Protein AF-A0A960AIP1-F1 (afdb_monomer_lite)

pLDDT: mean 78.56, std 16.2, range [49.88, 97.25]

Radius of gyration: 33.54 Å; chains: 1; bounding box: 84×41×84 Å

Structure (mmCIF, N/CA/C/O backbone):
data_AF-A0A960AIP1-F1
#
_entry.id   AF-A0A960AIP1-F1
#
loop_
_atom_site.group_PDB
_atom_site.id
_atom_site.type_symbol
_atom_site.label_atom_id
_atom_site.label_alt_id
_atom_site.label_comp_id
_atom_site.label_asym_id
_atom_site.label_entity_id
_atom_site.label_seq_id
_atom_site.pdbx_PDB_ins_code
_atom_site.Cartn_x
_atom_site.Cartn_y
_atom_site.Cartn_z
_atom_site.occupancy
_atom_site.B_iso_or_equiv
_atom_site.auth_seq_id
_atom_site.auth_comp_id
_atom_site.auth_asym_id
_atom_site.auth_atom_id
_atom_site.pdbx_PDB_model_num
ATOM 1 N N . MET A 1 1 ? 63.793 29.805 -64.939 1.00 64.25 1 MET A N 1
ATOM 2 C CA . MET A 1 1 ? 63.125 28.860 -64.017 1.00 64.25 1 MET A CA 1
ATOM 3 C C . MET A 1 1 ? 62.145 28.040 -64.842 1.00 64.25 1 MET A C 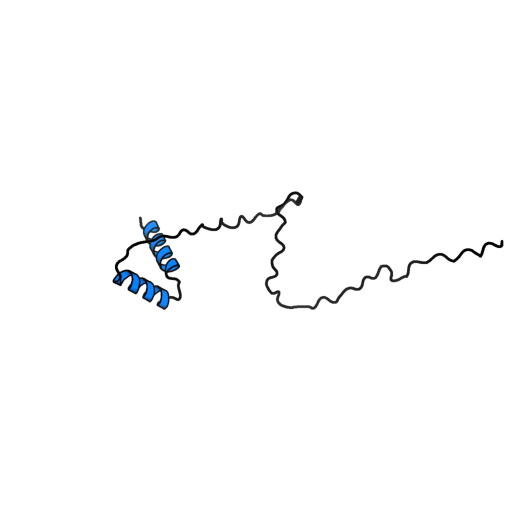1
ATOM 5 O O . MET A 1 1 ? 61.288 28.637 -65.478 1.00 64.25 1 MET A O 1
ATOM 9 N N . ILE A 1 2 ? 62.326 26.722 -64.937 1.00 73.75 2 ILE A N 1
ATOM 10 C CA . ILE A 1 2 ? 61.426 25.836 -65.694 1.00 73.75 2 ILE A CA 1
ATOM 11 C C . ILE A 1 2 ? 60.281 25.438 -64.763 1.00 73.75 2 ILE A C 1
ATOM 13 O O . ILE A 1 2 ? 60.532 24.901 -63.685 1.00 73.75 2 ILE A O 1
ATOM 17 N N . ASN A 1 3 ? 59.039 25.734 -65.156 1.00 79.19 3 ASN A N 1
ATOM 18 C CA . ASN A 1 3 ? 57.869 25.264 -64.422 1.00 79.19 3 ASN A CA 1
ATOM 19 C C . ASN A 1 3 ? 57.783 23.737 -64.556 1.00 79.19 3 ASN A C 1
ATOM 21 O O . ASN A 1 3 ? 57.834 23.233 -65.681 1.00 79.19 3 ASN A O 1
ATOM 25 N N . PRO A 1 4 ? 57.670 22.992 -63.443 1.00 83.12 4 PRO A N 1
ATOM 26 C CA . PRO A 1 4 ? 57.511 21.549 -63.510 1.00 83.12 4 PRO A CA 1
ATOM 27 C C . PRO A 1 4 ? 56.199 21.198 -64.230 1.00 83.12 4 PRO A C 1
ATOM 29 O O . PRO A 1 4 ? 55.231 21.963 -64.147 1.00 83.12 4 PRO A O 1
ATOM 32 N N . PRO A 1 5 ? 56.143 20.050 -64.926 1.00 85.31 5 PRO A N 1
ATOM 33 C CA . PRO A 1 5 ? 54.928 19.622 -65.601 1.00 85.31 5 PRO A CA 1
ATOM 34 C C . PRO A 1 5 ? 53.766 19.489 -64.598 1.00 85.31 5 PRO A C 1
ATOM 36 O O . PRO A 1 5 ? 53.982 19.073 -63.452 1.00 85.31 5 PRO A O 1
ATOM 39 N N . PRO A 1 6 ? 52.533 19.843 -65.004 1.00 87.06 6 PRO A N 1
ATOM 40 C CA . PRO A 1 6 ? 51.365 19.764 -64.137 1.00 87.06 6 PRO A CA 1
ATOM 41 C C . PRO A 1 6 ? 51.126 18.322 -63.681 1.00 87.06 6 PRO A C 1
ATOM 43 O O . PRO A 1 6 ? 51.215 17.375 -64.464 1.00 87.06 6 PRO A O 1
ATOM 46 N N . ARG A 1 7 ? 50.825 18.153 -62.390 1.00 87.81 7 ARG A N 1
ATOM 47 C CA . ARG A 1 7 ? 50.548 16.833 -61.816 1.00 87.81 7 ARG A CA 1
ATOM 48 C C . ARG A 1 7 ? 49.180 16.324 -62.296 1.00 87.81 7 ARG A C 1
ATOM 50 O O . ARG A 1 7 ? 48.255 17.128 -62.413 1.00 87.81 7 ARG A O 1
ATOM 57 N N . PRO A 1 8 ? 49.020 15.009 -62.528 1.00 88.69 8 PRO A N 1
ATOM 58 C CA . PRO A 1 8 ? 47.721 14.418 -62.840 1.00 88.69 8 PRO A CA 1
ATOM 59 C C . PRO A 1 8 ? 46.689 14.683 -61.735 1.00 88.69 8 PRO A C 1
ATOM 61 O O . PRO A 1 8 ? 47.020 14.645 -60.549 1.00 88.69 8 PRO A O 1
ATOM 64 N N . ALA A 1 9 ? 45.430 14.910 -62.120 1.00 85.81 9 ALA A N 1
ATOM 65 C CA . ALA A 1 9 ? 44.325 15.060 -61.175 1.00 85.81 9 ALA A CA 1
ATOM 66 C C . ALA A 1 9 ? 43.972 13.721 -60.499 1.00 85.81 9 ALA A C 1
ATOM 68 O O . ALA A 1 9 ? 43.993 12.666 -61.138 1.00 85.81 9 ALA A O 1
ATOM 69 N N . LEU A 1 10 ? 43.605 13.772 -59.215 1.00 85.75 10 LEU A N 1
ATOM 70 C CA . LEU A 1 10 ? 43.081 12.619 -58.476 1.00 85.75 10 LEU A CA 1
ATOM 71 C C . LEU A 1 10 ? 41.733 12.186 -59.071 1.00 85.75 10 LEU A C 1
ATOM 73 O O . LEU A 1 10 ? 40.870 13.021 -59.339 1.00 85.75 10 LEU A O 1
ATOM 77 N N . ARG A 1 11 ? 41.547 10.877 -59.271 1.00 87.62 11 ARG A N 1
ATOM 78 C CA . ARG A 1 11 ? 40.286 10.294 -59.756 1.00 87.62 11 ARG A CA 1
ATOM 79 C C . ARG A 1 11 ? 39.502 9.674 -58.601 1.00 87.62 11 ARG A C 1
ATOM 81 O O . ARG A 1 11 ? 40.101 9.127 -57.679 1.00 87.62 11 ARG A O 1
ATOM 88 N N . LYS A 1 12 ? 38.167 9.746 -58.671 1.00 88.44 12 LYS A N 1
ATOM 89 C CA . LYS A 1 12 ? 37.262 9.071 -57.727 1.00 88.44 12 LYS A CA 1
ATOM 90 C C . LYS A 1 12 ? 37.502 7.557 -57.809 1.00 88.44 12 LYS A C 1
ATOM 92 O O . LYS A 1 12 ? 37.555 7.010 -58.910 1.00 88.44 12 LYS A O 1
ATOM 97 N N . ALA A 1 13 ? 37.665 6.902 -56.664 1.00 87.19 13 ALA A N 1
ATOM 98 C CA . ALA A 1 13 ? 37.790 5.450 -56.601 1.00 87.19 13 ALA A CA 1
ATOM 99 C C . ALA A 1 13 ? 36.434 4.778 -56.923 1.00 87.19 13 ALA A C 1
ATOM 101 O O . ALA A 1 13 ? 35.385 5.349 -56.600 1.00 87.19 13 ALA A O 1
ATOM 102 N N . PRO A 1 14 ? 36.416 3.602 -57.577 1.00 88.75 14 PRO A N 1
ATOM 103 C CA . PRO A 1 14 ? 35.177 2.929 -57.991 1.00 88.75 14 PRO A CA 1
ATOM 104 C C . PRO A 1 14 ? 34.296 2.484 -56.814 1.00 88.75 14 PRO A C 1
ATOM 106 O O . PRO A 1 14 ? 33.088 2.352 -56.960 1.00 88.75 14 PRO A O 1
ATOM 109 N N . ASP A 1 15 ? 34.889 2.293 -55.644 1.00 86.06 15 ASP A N 1
ATOM 110 C CA . ASP A 1 15 ? 34.262 1.911 -54.379 1.00 86.06 15 ASP A CA 1
ATOM 111 C C . ASP A 1 15 ? 33.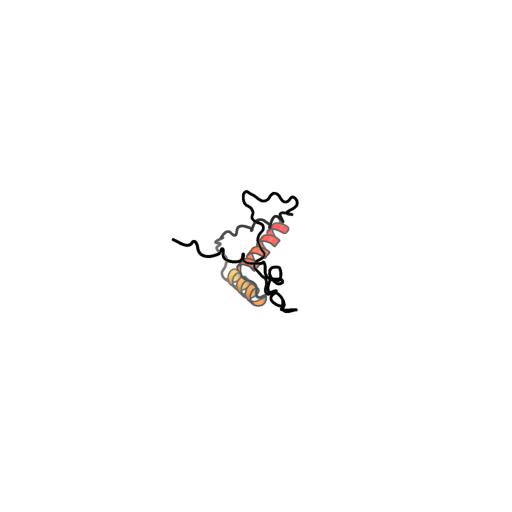926 3.113 -53.483 1.00 86.06 15 ASP A C 1
ATOM 113 O O . ASP A 1 15 ? 33.499 2.944 -52.347 1.00 86.06 15 ASP A O 1
ATOM 117 N N . SER A 1 16 ? 34.078 4.337 -53.990 1.00 86.88 16 SER A N 1
ATOM 118 C CA . SER A 1 16 ? 33.766 5.566 -53.244 1.00 86.88 16 SER A CA 1
ATOM 119 C C . SER A 1 16 ? 32.326 5.652 -52.730 1.00 86.88 16 SER A C 1
ATOM 121 O O . SER A 1 16 ? 32.073 6.374 -51.769 1.00 86.88 16 SER A O 1
ATOM 123 N N . ASP A 1 17 ? 31.400 4.931 -53.360 1.00 84.56 17 ASP A N 1
ATOM 124 C CA . ASP A 1 17 ? 29.992 4.872 -52.960 1.00 84.56 17 ASP A CA 1
ATOM 125 C C . ASP A 1 17 ? 29.691 3.664 -52.042 1.00 84.56 17 ASP A C 1
ATOM 127 O O . ASP A 1 17 ? 28.556 3.473 -51.601 1.00 84.56 17 ASP A O 1
ATOM 131 N N . VAL A 1 18 ? 30.700 2.843 -51.722 1.00 86.69 18 VAL A N 1
ATOM 132 C CA . VAL A 1 18 ? 30.578 1.674 -50.844 1.00 86.69 18 VAL A CA 1
ATOM 133 C C . VAL A 1 18 ? 30.924 2.077 -49.414 1.00 86.69 18 VAL A C 1
ATOM 135 O O . VAL A 1 18 ? 32.084 2.183 -49.023 1.00 86.69 18 VAL A O 1
ATOM 138 N N . HIS A 1 19 ? 29.894 2.268 -48.595 1.00 79.75 19 HIS A N 1
ATOM 139 C CA . HIS A 1 19 ? 30.068 2.400 -47.153 1.00 79.75 19 HIS A CA 1
ATOM 140 C C . HIS A 1 19 ? 30.130 1.014 -46.495 1.00 79.75 19 HIS A C 1
ATOM 142 O O . HIS A 1 19 ? 29.324 0.144 -46.835 1.00 79.75 19 HIS A O 1
ATOM 148 N N . PRO A 1 20 ? 31.036 0.783 -45.527 1.00 80.06 20 PRO A N 1
ATOM 149 C CA . PRO A 1 20 ? 31.027 -0.451 -44.755 1.00 80.06 20 PRO A CA 1
ATOM 150 C C . PRO A 1 20 ? 29.713 -0.555 -43.970 1.00 80.06 20 PRO A C 1
ATOM 152 O O . PRO A 1 20 ? 29.436 0.248 -43.080 1.00 80.06 20 PRO A O 1
ATOM 155 N N . VAL A 1 21 ? 28.896 -1.555 -44.298 1.00 79.19 21 VAL A N 1
ATOM 156 C CA . VAL A 1 21 ? 27.704 -1.916 -43.525 1.00 79.19 21 VAL A CA 1
ATOM 157 C C . VAL A 1 21 ? 28.128 -2.933 -42.474 1.00 79.19 21 VAL A C 1
ATOM 159 O O . VAL A 1 21 ? 28.557 -4.037 -42.803 1.00 79.19 21 VAL A O 1
ATOM 162 N N . ALA A 1 22 ? 28.019 -2.567 -41.197 1.00 78.25 22 ALA A N 1
ATOM 163 C CA . ALA A 1 22 ? 28.188 -3.532 -40.120 1.00 78.25 22 ALA A CA 1
ATOM 164 C C . ALA A 1 22 ? 27.057 -4.579 -40.195 1.00 78.25 22 ALA A C 1
ATOM 166 O O . ALA A 1 22 ? 25.892 -4.193 -40.339 1.00 78.25 22 ALA A O 1
ATOM 167 N N . PRO A 1 23 ? 27.352 -5.888 -40.090 1.00 69.69 23 PRO A N 1
ATOM 168 C CA . PRO A 1 23 ? 26.312 -6.905 -40.028 1.00 69.69 23 PRO A CA 1
ATOM 169 C C . PRO A 1 23 ? 25.440 -6.668 -38.791 1.00 69.69 23 PRO A C 1
ATOM 171 O O . PRO A 1 23 ? 25.934 -6.628 -37.664 1.00 69.69 23 PRO A O 1
ATOM 174 N N . VAL A 1 24 ? 24.135 -6.497 -39.002 1.00 63.94 24 VAL A N 1
ATOM 175 C CA . VAL A 1 24 ? 23.151 -6.424 -37.918 1.00 63.94 24 VAL A CA 1
ATOM 176 C C . VAL A 1 24 ? 22.911 -7.856 -37.427 1.00 63.94 24 VAL A C 1
ATOM 178 O O . VAL A 1 24 ? 22.410 -8.669 -38.205 1.00 63.94 24 VAL A O 1
ATOM 181 N N . PRO A 1 25 ? 23.259 -8.215 -36.177 1.00 61.28 25 PRO A N 1
ATOM 182 C CA . PRO A 1 25 ? 22.963 -9.545 -35.664 1.00 61.28 25 PRO A CA 1
ATOM 183 C C . PRO A 1 25 ? 21.445 -9.741 -35.578 1.00 61.28 25 PRO A C 1
ATOM 185 O O . PRO A 1 25 ? 20.727 -8.935 -34.981 1.00 61.28 25 PRO A O 1
ATOM 188 N N . ALA A 1 26 ? 20.956 -10.828 -36.175 1.00 59.91 26 ALA A N 1
ATOM 189 C CA . ALA A 1 26 ? 19.582 -11.268 -36.010 1.00 59.91 26 ALA A CA 1
ATOM 190 C C . ALA A 1 26 ? 19.358 -11.722 -34.558 1.00 59.91 26 ALA A C 1
ATOM 192 O O . ALA A 1 26 ? 20.081 -12.569 -34.044 1.00 59.91 26 ALA A O 1
ATOM 193 N N . SER A 1 27 ? 18.317 -11.172 -33.930 1.00 56.78 27 SER A N 1
ATOM 194 C CA . SER A 1 27 ? 17.719 -11.650 -32.680 1.00 56.78 27 SER A CA 1
ATOM 195 C C . SER A 1 27 ? 18.626 -11.661 -31.441 1.00 56.78 27 SER A C 1
ATOM 197 O O . SER A 1 27 ? 19.051 -12.706 -30.953 1.00 56.78 27 SER A O 1
ATOM 199 N N . VAL A 1 28 ? 18.759 -10.492 -30.816 1.00 52.34 28 VAL A N 1
ATOM 200 C CA . VAL A 1 28 ? 18.810 -10.415 -29.352 1.00 52.34 28 VAL A CA 1
ATOM 201 C C . VAL A 1 28 ? 17.500 -9.773 -28.918 1.00 52.34 28 VAL A C 1
ATOM 203 O O . VAL A 1 28 ? 17.171 -8.678 -29.376 1.00 52.34 28 VAL A O 1
ATOM 206 N N . VAL A 1 29 ? 16.738 -10.474 -28.077 1.00 57.19 29 VAL A N 1
ATOM 207 C CA . VAL A 1 29 ? 15.562 -9.940 -27.378 1.00 57.19 29 VAL A CA 1
ATOM 208 C C . VAL A 1 29 ? 15.923 -8.548 -26.850 1.00 57.19 29 VAL A C 1
ATOM 210 O O . VAL A 1 29 ? 16.892 -8.434 -26.093 1.00 57.19 29 VAL A O 1
ATOM 213 N N . PRO A 1 30 ? 15.235 -7.471 -27.266 1.00 49.88 30 PRO A N 1
ATOM 214 C CA . PRO A 1 30 ? 15.630 -6.147 -26.837 1.00 49.88 30 PRO A CA 1
ATOM 215 C C . PRO A 1 30 ? 15.336 -6.029 -25.341 1.00 49.88 30 PRO A C 1
ATOM 217 O O . PRO A 1 30 ? 14.182 -6.032 -24.918 1.00 49.88 30 PRO A O 1
ATOM 220 N N . ALA A 1 31 ? 16.390 -5.883 -24.535 1.00 59.72 31 ALA A N 1
ATOM 221 C CA . ALA A 1 31 ? 16.274 -5.173 -23.267 1.00 59.72 31 ALA A CA 1
ATOM 222 C C . ALA A 1 31 ? 15.515 -3.858 -23.531 1.00 59.72 31 ALA A C 1
ATOM 224 O O . ALA A 1 31 ? 15.739 -3.265 -24.596 1.00 59.72 31 ALA A O 1
ATOM 225 N N . PRO A 1 32 ? 14.621 -3.400 -22.632 1.00 53.19 32 PRO A N 1
ATOM 226 C CA . PRO A 1 32 ? 13.835 -2.199 -22.869 1.00 53.19 32 PRO A CA 1
ATOM 227 C C . PRO A 1 32 ? 14.797 -1.026 -23.034 1.00 53.19 32 PRO A C 1
ATOM 229 O O . PRO A 1 32 ? 15.354 -0.497 -22.072 1.00 53.19 32 PRO A O 1
ATOM 232 N N . ARG A 1 33 ? 15.041 -0.656 -24.292 1.00 59.59 33 ARG A N 1
ATOM 233 C CA . ARG A 1 33 ? 15.753 0.565 -24.633 1.00 59.59 33 ARG A CA 1
ATOM 234 C C . ARG A 1 33 ? 14.922 1.692 -24.022 1.00 59.59 33 ARG A C 1
ATOM 236 O O . ARG A 1 33 ? 13.699 1.646 -24.158 1.00 59.59 33 ARG A O 1
ATOM 243 N N . PRO A 1 34 ? 15.522 2.683 -23.346 1.00 58.66 34 PRO A N 1
ATOM 244 C CA . PRO A 1 34 ? 14.782 3.883 -23.008 1.00 58.66 34 PRO A CA 1
ATOM 245 C C . PRO A 1 34 ? 14.263 4.452 -24.327 1.00 58.66 34 PRO A C 1
ATOM 247 O O . PRO A 1 34 ? 15.048 4.880 -25.173 1.00 58.66 34 PRO A O 1
ATOM 250 N N . GLU A 1 35 ? 12.952 4.333 -24.534 1.00 58.16 35 GLU A N 1
ATOM 251 C CA . GLU A 1 35 ? 12.301 4.774 -25.756 1.00 58.16 35 GLU A CA 1
ATOM 252 C C . GLU A 1 35 ? 12.706 6.218 -26.029 1.00 58.16 35 GLU A C 1
ATOM 254 O O . GLU A 1 35 ? 12.723 7.053 -25.115 1.00 58.16 35 GLU A O 1
ATOM 259 N N . LEU A 1 36 ? 13.087 6.486 -27.280 1.00 56.97 36 LEU A N 1
ATOM 260 C CA . LEU A 1 36 ? 13.347 7.831 -27.766 1.00 56.97 36 LEU A CA 1
ATOM 261 C C . LEU A 1 36 ? 12.104 8.661 -27.457 1.00 56.97 36 L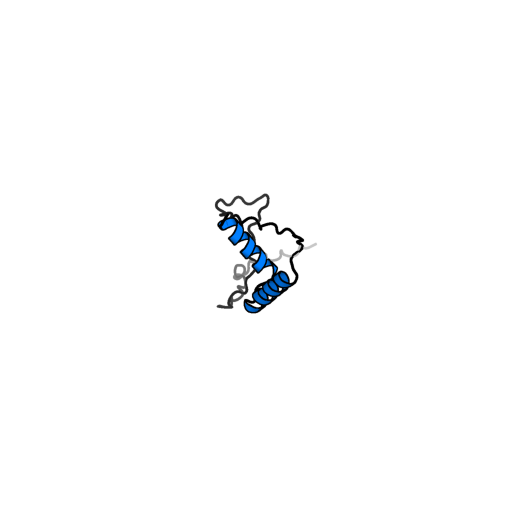EU A C 1
ATOM 263 O O . LEU A 1 36 ? 11.073 8.531 -28.113 1.00 56.97 36 LEU A O 1
ATOM 267 N N . ARG A 1 37 ? 12.183 9.470 -26.399 1.00 57.44 37 ARG A N 1
ATOM 268 C CA . ARG A 1 37 ? 11.075 10.331 -26.010 1.00 57.44 37 ARG A CA 1
ATOM 269 C C . ARG A 1 37 ? 10.889 11.331 -27.145 1.00 57.44 37 ARG A C 1
ATOM 271 O O . ARG A 1 37 ? 11.871 11.989 -27.499 1.00 57.44 37 ARG A O 1
ATOM 278 N N . PRO A 1 38 ? 9.681 11.471 -27.711 1.00 59.03 38 PRO A N 1
ATOM 279 C CA . PRO A 1 38 ? 9.429 12.542 -28.658 1.00 59.03 38 PRO A CA 1
ATOM 280 C C . PRO A 1 38 ? 9.830 13.863 -27.997 1.00 59.03 38 PRO A C 1
ATOM 282 O O . PRO A 1 38 ? 9.449 14.146 -26.857 1.00 59.03 38 PRO A O 1
ATOM 285 N N . VAL A 1 39 ? 10.672 14.632 -28.688 1.00 53.75 39 VAL A N 1
ATOM 286 C CA . VAL A 1 39 ? 11.132 15.938 -28.221 1.00 53.75 39 VAL A CA 1
ATOM 287 C C . VAL A 1 39 ? 9.912 16.846 -28.132 1.00 53.75 39 VAL A C 1
ATOM 289 O O . VAL A 1 39 ? 9.387 17.312 -29.139 1.00 53.75 39 VAL A O 1
ATOM 292 N N . VAL A 1 40 ? 9.447 17.094 -26.910 1.00 55.06 40 VAL A N 1
ATOM 293 C CA . VAL A 1 40 ? 8.483 18.156 -26.625 1.00 55.06 40 VAL A CA 1
ATOM 294 C C . VAL A 1 40 ? 9.299 19.430 -26.424 1.00 55.06 40 VAL A C 1
ATOM 296 O O . VAL A 1 40 ? 9.746 19.735 -25.322 1.00 55.06 40 VAL A O 1
ATOM 299 N N . GLY A 1 41 ? 9.575 20.125 -27.525 1.00 55.72 41 GLY A N 1
ATOM 300 C CA . GLY A 1 41 ? 10.393 21.334 -27.566 1.00 55.72 41 GLY A CA 1
ATOM 301 C C . GLY A 1 41 ? 10.354 21.974 -28.953 1.00 55.72 41 GLY A C 1
ATOM 302 O O . GLY A 1 41 ? 10.107 21.290 -29.944 1.00 55.72 41 GLY A O 1
ATOM 303 N N . ILE A 1 42 ? 10.527 23.297 -29.001 1.00 50.94 42 ILE A N 1
ATOM 304 C CA . ILE A 1 42 ? 10.292 24.181 -30.155 1.00 50.94 42 ILE A CA 1
ATOM 305 C C . ILE A 1 42 ? 11.012 23.646 -31.408 1.00 50.94 42 ILE A C 1
ATOM 307 O O . ILE A 1 42 ? 12.227 23.764 -31.524 1.00 50.94 42 ILE A O 1
ATOM 311 N N . GLY A 1 43 ? 10.256 23.041 -32.334 1.00 56.03 43 GLY A N 1
ATOM 312 C CA . GLY A 1 43 ? 10.784 22.548 -33.615 1.00 56.03 43 GLY A CA 1
ATOM 313 C C . GLY A 1 43 ? 10.098 21.316 -34.225 1.00 56.03 43 GLY A C 1
ATOM 314 O O . GLY A 1 43 ? 10.345 21.013 -35.387 1.00 56.03 43 GLY A O 1
ATOM 315 N N . GLY A 1 44 ? 9.219 20.609 -33.507 1.00 51.84 44 GLY A N 1
ATOM 316 C CA . GLY A 1 44 ? 8.537 19.411 -34.024 1.00 51.84 44 GLY A CA 1
ATOM 317 C C . GLY A 1 44 ? 7.295 19.713 -34.869 1.00 51.84 44 GLY A C 1
ATOM 318 O O . GLY A 1 44 ? 6.179 19.657 -34.362 1.00 51.84 44 GLY A O 1
ATOM 319 N N . ARG A 1 45 ? 7.463 20.025 -36.159 1.00 55.88 45 ARG A N 1
ATOM 320 C CA . ARG A 1 45 ? 6.367 20.041 -37.148 1.00 55.88 45 ARG A CA 1
ATOM 321 C C . ARG A 1 45 ? 6.267 18.683 -37.856 1.00 55.88 45 ARG A C 1
ATOM 323 O O . ARG A 1 45 ? 6.617 18.576 -39.025 1.00 55.88 45 ARG A O 1
ATOM 330 N N . THR A 1 46 ? 5.800 17.650 -37.162 1.00 54.94 46 THR A N 1
ATOM 331 C CA . THR A 1 46 ? 5.281 16.431 -37.807 1.00 54.94 46 THR A CA 1
ATOM 332 C C . THR A 1 46 ? 3.960 16.047 -37.144 1.00 54.94 46 THR A C 1
ATOM 334 O O . THR A 1 46 ? 3.829 16.045 -35.921 1.00 54.94 46 THR A O 1
ATOM 337 N N . SER A 1 47 ? 2.942 15.850 -37.976 1.00 55.69 47 SER A N 1
ATOM 338 C CA . SER A 1 47 ? 1.563 16.244 -37.680 1.00 55.69 47 SER A CA 1
ATOM 339 C C . SER A 1 47 ? 0.722 15.298 -36.824 1.00 55.69 47 SER A C 1
ATOM 341 O O . SER A 1 47 ? -0.391 15.678 -36.509 1.00 55.69 47 SER A O 1
ATOM 343 N N . ASP A 1 48 ? 1.205 14.139 -36.379 1.00 58.50 48 ASP A N 1
ATOM 344 C CA . ASP A 1 48 ? 0.366 13.196 -35.615 1.00 58.50 48 ASP A CA 1
ATOM 345 C C . ASP A 1 48 ? 1.137 12.498 -34.492 1.00 58.50 48 ASP A C 1
ATOM 347 O O . ASP A 1 48 ? 1.205 11.271 -34.398 1.00 58.50 48 ASP A O 1
ATOM 351 N N . THR A 1 49 ? 1.725 13.276 -33.580 1.00 56.00 49 THR A N 1
ATOM 352 C CA . THR A 1 49 ? 2.086 12.697 -32.282 1.00 56.00 49 THR A CA 1
ATOM 353 C C . THR A 1 49 ? 0.810 12.576 -31.461 1.00 56.00 49 THR A C 1
ATOM 355 O O . THR A 1 49 ? 0.336 13.541 -30.864 1.00 56.00 49 THR A O 1
ATOM 358 N N . LEU A 1 50 ? 0.227 11.372 -31.445 1.00 55.06 50 LEU A N 1
ATOM 359 C CA . LEU A 1 50 ? -0.716 10.954 -30.413 1.00 55.06 50 LEU A CA 1
ATOM 360 C C . LEU A 1 50 ? -0.019 11.157 -29.065 1.00 55.06 50 LEU A C 1
ATOM 362 O O . LEU A 1 50 ? 0.707 10.291 -28.577 1.00 55.06 50 LEU A O 1
ATOM 366 N N . VAL A 1 51 ? -0.193 12.339 -28.475 1.00 55.22 51 VAL A N 1
ATOM 367 C CA . VAL A 1 51 ? 0.220 12.617 -27.107 1.00 55.22 51 VAL A CA 1
ATOM 368 C C . VAL A 1 51 ? -0.674 11.745 -26.242 1.00 55.22 51 VAL A C 1
ATOM 370 O O . VAL A 1 51 ? -1.760 12.157 -25.830 1.00 55.22 51 VAL A O 1
ATOM 373 N N . VAL A 1 52 ? -0.228 10.513 -25.985 1.00 57.50 52 VAL A N 1
ATOM 374 C CA . VAL A 1 52 ? -0.740 9.691 -24.897 1.00 57.50 52 VAL A CA 1
ATOM 375 C C . VAL A 1 52 ? -0.505 10.532 -23.655 1.00 57.50 52 VAL A C 1
ATOM 377 O O . VAL A 1 52 ? 0.611 10.629 -23.141 1.00 57.50 52 VAL A O 1
ATOM 380 N N . ARG A 1 53 ? -1.550 11.244 -23.224 1.00 59.22 53 ARG A N 1
ATOM 381 C CA . ARG A 1 53 ? -1.552 11.977 -21.967 1.00 59.22 53 ARG A CA 1
ATOM 382 C C . ARG A 1 53 ? -1.350 10.920 -20.901 1.00 59.22 53 ARG A C 1
ATOM 384 O O . ARG A 1 53 ? -2.303 10.260 -20.499 1.00 59.22 53 ARG A O 1
ATOM 391 N N . THR A 1 54 ? -0.096 10.720 -20.502 1.00 59.47 54 THR A N 1
ATOM 392 C CA . THR A 1 54 ? 0.213 9.877 -19.353 1.00 59.47 54 THR A CA 1
ATOM 393 C C . THR A 1 54 ? -0.713 10.329 -18.226 1.00 59.47 54 THR A C 1
ATOM 395 O O . THR A 1 54 ? -0.831 11.544 -18.002 1.00 59.47 54 THR A O 1
ATOM 398 N N . PRO A 1 55 ? -1.459 9.406 -17.592 1.00 62.16 55 PRO A N 1
ATOM 399 C CA . PRO A 1 55 ? -2.365 9.784 -16.522 1.00 62.16 55 PRO A CA 1
ATOM 400 C C . PRO A 1 55 ? -1.556 10.601 -15.521 1.00 62.16 55 PRO A C 1
ATOM 402 O O . PRO A 1 55 ? -0.454 10.196 -15.134 1.00 62.16 55 PRO A O 1
ATOM 405 N N . LYS A 1 56 ? -2.049 11.806 -15.197 1.00 68.06 56 LYS A N 1
ATOM 406 C CA . LYS A 1 56 ? -1.379 12.721 -14.266 1.00 68.06 56 LYS A CA 1
ATOM 407 C C . LYS A 1 56 ? -0.971 11.898 -13.053 1.00 68.06 56 LYS A C 1
ATOM 409 O O . LYS A 1 56 ? -1.841 11.345 -12.389 1.00 68.06 56 LYS A O 1
ATOM 414 N N . LYS A 1 57 ? 0.340 11.808 -12.797 1.00 72.06 57 LYS A N 1
ATOM 415 C CA . LYS A 1 57 ? 0.882 11.078 -11.648 1.00 72.06 57 LYS A CA 1
ATOM 416 C C . LYS A 1 57 ? 0.112 11.523 -10.410 1.00 72.06 57 LYS A C 1
ATOM 418 O O . LYS A 1 57 ? 0.174 12.701 -10.046 1.00 72.06 57 LYS A O 1
ATOM 423 N N . THR A 1 58 ? -0.651 10.610 -9.818 1.00 76.00 58 THR A N 1
ATOM 424 C CA . THR A 1 58 ? -1.465 10.900 -8.641 1.00 76.00 58 THR A CA 1
ATOM 425 C C . THR A 1 58 ? -0.519 11.336 -7.534 1.00 76.00 58 T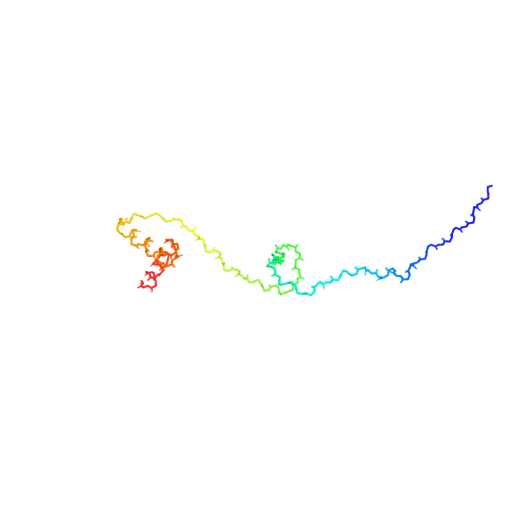HR A C 1
ATOM 427 O O . THR A 1 58 ? 0.400 10.601 -7.164 1.00 76.00 58 THR A O 1
ATOM 430 N N . LYS A 1 59 ? -0.678 12.575 -7.062 1.00 86.50 59 LYS A N 1
ATOM 431 C CA . LYS A 1 59 ? 0.179 13.117 -6.008 1.00 86.50 59 LYS A CA 1
ATOM 432 C C . LYS A 1 59 ? -0.105 12.341 -4.725 1.00 86.50 59 LYS A C 1
ATOM 434 O O . LYS A 1 59 ? -1.256 12.246 -4.311 1.00 86.50 59 LYS A O 1
ATOM 439 N N . ARG A 1 60 ? 0.942 11.775 -4.126 1.00 86.12 60 ARG A N 1
ATOM 440 C CA . ARG A 1 60 ? 0.858 11.117 -2.821 1.00 86.12 60 ARG A CA 1
ATOM 441 C C . ARG A 1 60 ? 1.056 12.163 -1.729 1.00 86.12 60 ARG A C 1
ATOM 443 O O . ARG A 1 60 ? 1.932 13.015 -1.856 1.00 86.12 60 ARG A O 1
ATOM 450 N N . THR A 1 61 ? 0.258 12.063 -0.675 1.00 91.69 61 THR A N 1
ATOM 451 C CA . THR A 1 61 ? 0.330 12.925 0.507 1.00 91.69 61 THR A CA 1
ATOM 452 C C . THR A 1 61 ? 0.501 12.048 1.740 1.00 91.69 61 THR A C 1
ATOM 454 O O . THR A 1 61 ? -0.095 10.976 1.818 1.00 91.69 61 THR A O 1
ATOM 457 N N . THR A 1 62 ? 1.309 12.499 2.697 1.00 92.88 62 THR A N 1
ATOM 458 C CA . THR A 1 62 ? 1.489 11.815 3.983 1.00 92.88 62 THR A CA 1
ATOM 459 C C . THR A 1 62 ? 0.326 12.140 4.920 1.00 92.88 62 THR A C 1
ATOM 461 O O . THR A 1 62 ? -0.034 13.305 5.078 1.00 92.88 62 THR A O 1
ATOM 464 N N . LEU A 1 63 ? -0.247 11.115 5.552 1.00 90.00 63 LEU A N 1
ATOM 465 C CA . LEU A 1 63 ? -1.288 11.231 6.575 1.00 90.00 63 LEU A CA 1
ATOM 466 C C . LEU A 1 63 ? -0.789 10.604 7.878 1.00 90.00 63 LEU A C 1
ATOM 468 O O . LEU A 1 63 ? -0.328 9.464 7.881 1.00 90.00 63 LEU A O 1
ATOM 472 N N . GLU A 1 64 ? -0.933 11.324 8.989 1.00 94.44 64 GLU A N 1
ATOM 473 C CA . GLU A 1 64 ? -0.659 10.803 10.329 1.00 94.44 64 GLU A CA 1
ATOM 474 C C . GLU A 1 64 ? -1.966 10.648 11.106 1.00 94.44 64 GLU A C 1
ATOM 476 O O . GLU A 1 64 ? -2.735 11.597 11.257 1.00 94.44 64 GLU A O 1
ATOM 481 N N . VAL A 1 65 ? -2.234 9.437 11.604 1.00 93.19 65 VAL A N 1
ATOM 482 C CA . VAL A 1 65 ? -3.476 9.112 12.317 1.00 93.19 65 VAL A CA 1
ATOM 483 C C . VAL A 1 65 ? -3.164 8.284 13.556 1.00 93.19 65 VAL A C 1
ATOM 485 O O . VAL A 1 65 ? -2.412 7.308 13.508 1.00 93.19 65 VAL A O 1
ATOM 488 N N . LYS A 1 66 ? -3.787 8.640 14.681 1.00 95.94 66 LYS A N 1
ATOM 489 C CA . LYS A 1 66 ? -3.745 7.828 15.899 1.00 95.94 66 LYS A CA 1
ATOM 490 C C . LYS A 1 66 ? -4.779 6.711 15.795 1.00 95.94 66 LYS A C 1
ATOM 492 O O . LYS A 1 66 ? -5.977 6.967 15.795 1.00 95.94 66 LYS A O 1
ATOM 497 N N . VAL A 1 67 ? -4.305 5.470 15.737 1.00 94.00 67 VAL A N 1
ATOM 498 C CA . VAL A 1 67 ? -5.143 4.263 15.686 1.00 94.00 67 VAL A CA 1
ATOM 499 C C . VAL A 1 67 ? -4.857 3.346 16.873 1.00 94.00 67 VAL A C 1
ATOM 501 O O . VAL A 1 67 ? -3.708 3.256 17.319 1.00 94.00 67 VAL A O 1
ATOM 504 N N . PRO A 1 68 ? -5.866 2.609 17.374 1.00 97.25 68 PRO A N 1
ATOM 505 C CA . PRO A 1 68 ? -5.656 1.611 18.413 1.00 97.25 68 PRO A CA 1
ATOM 506 C C . PRO A 1 68 ? -4.577 0.595 18.020 1.00 97.25 68 PRO A C 1
ATOM 508 O O . PRO A 1 68 ? -4.558 0.072 16.901 1.00 97.25 68 PRO A O 1
ATOM 511 N N . LYS A 1 69 ? -3.699 0.250 18.971 1.00 95.69 69 LYS A N 1
ATOM 512 C CA . LYS A 1 69 ? -2.558 -0.658 18.743 1.00 95.69 69 LYS A CA 1
ATOM 513 C C . LYS A 1 69 ? -2.986 -2.022 18.188 1.00 95.69 69 LYS A C 1
ATOM 515 O O . LYS A 1 69 ? -2.269 -2.604 17.377 1.00 95.69 69 LYS A O 1
ATOM 520 N N . ALA A 1 70 ? -4.148 -2.524 18.610 1.00 95.56 70 ALA A N 1
ATOM 521 C CA . ALA A 1 70 ? -4.710 -3.781 18.119 1.00 95.56 70 ALA A CA 1
ATOM 522 C C . ALA A 1 70 ? -5.036 -3.722 16.616 1.00 95.56 70 ALA A C 1
ATOM 524 O O . ALA A 1 70 ? -4.672 -4.635 15.875 1.00 95.56 70 ALA A O 1
ATOM 525 N N . LEU A 1 71 ? -5.632 -2.617 16.159 1.00 94.62 71 LEU A N 1
ATOM 526 C CA . LEU A 1 71 ? -6.000 -2.396 14.760 1.00 94.62 71 LEU A CA 1
ATOM 527 C C . LEU A 1 71 ? -4.751 -2.237 13.882 1.00 94.62 71 LEU A C 1
ATOM 529 O O . LEU A 1 71 ? -4.626 -2.872 12.839 1.00 94.62 71 LEU A O 1
ATOM 533 N N . ALA A 1 72 ? -3.756 -1.480 14.349 1.00 93.12 72 ALA A N 1
ATOM 534 C CA . ALA A 1 72 ? -2.487 -1.355 13.633 1.00 93.12 72 ALA A CA 1
ATOM 535 C C . ALA A 1 72 ? -1.762 -2.710 13.482 1.00 93.12 72 ALA A C 1
ATOM 537 O O . ALA A 1 72 ? -1.172 -3.000 12.438 1.00 93.12 72 ALA A O 1
ATOM 538 N N . LYS A 1 73 ? -1.812 -3.571 14.509 1.00 95.56 73 LYS A N 1
ATOM 539 C CA . LYS A 1 73 ? -1.230 -4.922 14.449 1.00 95.56 73 LYS A CA 1
ATOM 540 C C . LYS A 1 73 ? -1.971 -5.831 13.471 1.00 95.56 73 LYS A C 1
ATOM 542 O O . LYS A 1 73 ? -1.314 -6.548 12.715 1.00 95.56 73 LYS A O 1
ATOM 547 N N . SER A 1 74 ? -3.303 -5.814 13.479 1.00 93.44 74 SER A N 1
ATOM 548 C CA . SER A 1 74 ? -4.098 -6.641 12.566 1.00 93.44 74 SER A CA 1
ATOM 549 C C . SER A 1 74 ? -3.886 -6.224 11.108 1.00 93.44 74 SER A C 1
ATOM 551 O O . SER A 1 74 ? -3.656 -7.094 10.266 1.00 93.44 74 SER A O 1
ATOM 553 N N . ALA A 1 75 ? -3.834 -4.917 10.828 1.00 93.00 75 ALA A N 1
ATOM 554 C CA . ALA A 1 75 ? -3.524 -4.380 9.503 1.00 93.00 75 ALA A CA 1
ATOM 555 C C . ALA A 1 75 ? -2.137 -4.829 9.012 1.00 93.00 75 ALA A C 1
ATOM 557 O O . ALA A 1 75 ? -2.021 -5.403 7.930 1.00 93.00 75 ALA A O 1
ATOM 558 N N . LYS A 1 76 ? -1.092 -4.685 9.843 1.00 94.62 76 LYS A N 1
ATOM 559 C CA . LYS A 1 76 ? 0.271 -5.143 9.509 1.00 94.62 76 LYS A CA 1
ATOM 560 C C . LYS A 1 76 ? 0.351 -6.648 9.265 1.00 94.62 76 LYS A C 1
ATOM 562 O O . LYS A 1 76 ? 1.036 -7.084 8.343 1.00 94.62 76 LYS A O 1
ATOM 567 N N . ARG A 1 77 ? -0.328 -7.457 10.085 1.00 95.12 77 ARG A N 1
ATOM 568 C CA . ARG A 1 77 ? -0.368 -8.917 9.901 1.00 95.12 77 ARG A CA 1
ATOM 569 C C . ARG A 1 77 ? -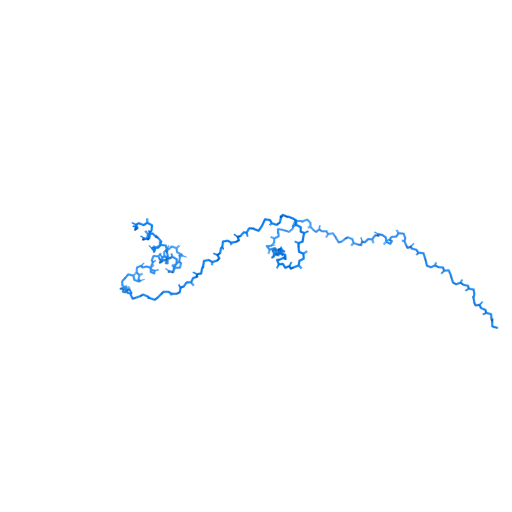1.020 -9.282 8.567 1.00 95.12 77 ARG A C 1
ATOM 571 O O . ARG A 1 77 ? -0.510 -10.150 7.866 1.00 95.12 77 ARG A O 1
ATOM 578 N N . ARG A 1 78 ? -2.109 -8.598 8.210 1.00 92.50 78 ARG A N 1
ATOM 579 C CA . ARG A 1 78 ? -2.828 -8.823 6.954 1.00 92.50 78 ARG A CA 1
ATOM 580 C C . ARG A 1 78 ? -2.011 -8.396 5.733 1.00 92.50 78 ARG A C 1
ATOM 582 O O . ARG A 1 78 ? -1.961 -9.150 4.766 1.00 92.50 78 ARG A O 1
ATOM 589 N N . ALA A 1 79 ? -1.318 -7.262 5.816 1.00 94.69 79 ALA A N 1
ATOM 590 C CA . ALA A 1 79 ? -0.385 -6.808 4.784 1.00 94.69 79 ALA A CA 1
ATOM 591 C C . ALA A 1 79 ? 0.696 -7.871 4.511 1.00 94.69 79 ALA A C 1
ATOM 593 O O . ALA A 1 79 ? 0.824 -8.357 3.392 1.00 94.69 79 ALA A O 1
ATOM 594 N N . LYS A 1 80 ? 1.359 -8.367 5.569 1.00 94.50 80 LYS A N 1
ATOM 595 C CA . LYS A 1 80 ? 2.361 -9.443 5.456 1.00 94.50 80 LYS A CA 1
ATOM 596 C C . LYS A 1 80 ? 1.812 -10.722 4.827 1.00 94.50 80 LYS A C 1
ATOM 598 O O . LYS A 1 80 ? 2.501 -11.334 4.026 1.00 94.50 80 LYS A O 1
ATOM 603 N N . SER A 1 81 ? 0.589 -11.126 5.180 1.00 93.00 81 SER A N 1
ATOM 604 C CA . SER A 1 81 ? -0.017 -12.339 4.611 1.00 93.00 81 SER A CA 1
ATOM 605 C C . SER A 1 81 ? -0.338 -12.224 3.120 1.00 93.00 81 SER A C 1
ATOM 607 O O . SER A 1 81 ? -0.418 -13.246 2.450 1.00 93.00 81 SER A O 1
ATOM 609 N N . ARG A 1 82 ? -0.535 -11.002 2.610 1.00 91.00 82 ARG A N 1
ATOM 610 C CA . ARG A 1 82 ? -0.831 -10.742 1.195 1.00 91.00 82 ARG A CA 1
ATOM 611 C C . ARG A 1 82 ? 0.398 -10.362 0.370 1.00 91.00 82 ARG A C 1
ATOM 613 O O . ARG A 1 82 ? 0.322 -10.397 -0.846 1.00 91.00 82 ARG A O 1
ATOM 620 N N . GLY A 1 83 ? 1.516 -10.033 1.021 1.00 93.06 83 GLY A N 1
ATOM 621 C CA . GLY A 1 83 ? 2.699 -9.488 0.350 1.00 93.06 83 GLY A CA 1
ATOM 622 C C . GLY A 1 83 ? 2.566 -8.006 -0.021 1.00 93.06 83 GLY A C 1
ATOM 623 O O . GLY A 1 83 ? 3.417 -7.488 -0.734 1.00 93.06 83 GLY A O 1
ATOM 624 N N . ASP A 1 84 ? 1.535 -7.327 0.485 1.00 92.75 84 ASP A N 1
ATOM 625 C CA . ASP A 1 84 ? 1.256 -5.919 0.197 1.00 92.75 84 ASP A CA 1
ATOM 626 C C . ASP A 1 84 ? 1.957 -4.988 1.196 1.00 92.75 84 ASP A C 1
ATOM 628 O O . ASP A 1 84 ? 2.258 -5.366 2.340 1.00 92.75 84 ASP A O 1
ATOM 632 N N . SER A 1 85 ? 2.158 -3.729 0.798 1.00 93.88 85 SER A N 1
ATOM 633 C CA . SER A 1 85 ? 2.588 -2.688 1.730 1.00 93.88 85 SER A CA 1
ATOM 634 C C . SER A 1 85 ? 1.441 -2.281 2.667 1.00 93.88 85 SER A C 1
ATOM 636 O O . SER A 1 85 ? 0.258 -2.412 2.345 1.00 93.88 85 SER A O 1
ATOM 638 N N . LEU A 1 86 ? 1.777 -1.780 3.861 1.00 92.81 86 LEU A N 1
ATOM 639 C CA . LEU A 1 86 ? 0.760 -1.283 4.796 1.00 92.81 86 LEU A CA 1
ATOM 640 C C . LEU A 1 86 ? -0.031 -0.114 4.188 1.00 92.81 86 LEU A C 1
ATOM 642 O O . LEU A 1 86 ? -1.239 -0.027 4.400 1.00 92.81 86 LEU A O 1
ATOM 646 N N . ASP A 1 87 ? 0.645 0.738 3.419 1.00 92.25 87 ASP A N 1
ATOM 647 C CA . ASP A 1 87 ? 0.057 1.920 2.793 1.00 92.25 87 ASP A CA 1
ATOM 648 C C . ASP A 1 87 ? -0.972 1.529 1.727 1.00 92.25 87 ASP A C 1
ATOM 650 O O . ASP A 1 87 ? -2.056 2.107 1.691 1.00 92.25 87 ASP A O 1
ATOM 654 N N . ASP A 1 88 ? -0.699 0.491 0.929 1.00 91.38 88 ASP A N 1
ATOM 655 C CA . ASP A 1 88 ? -1.638 -0.008 -0.088 1.00 91.38 88 ASP A CA 1
ATOM 656 C C . ASP A 1 88 ? -2.893 -0.620 0.551 1.00 91.38 88 ASP A C 1
ATOM 658 O O . ASP A 1 88 ? -4.015 -0.416 0.073 1.00 91.38 88 ASP A O 1
ATOM 662 N N . VAL A 1 89 ? -2.729 -1.323 1.679 1.00 93.69 89 VAL A N 1
ATOM 663 C CA . VAL A 1 89 ? -3.857 -1.867 2.452 1.00 93.69 89 VAL A CA 1
ATOM 664 C C . VAL A 1 89 ? -4.738 -0.740 2.992 1.00 93.69 89 VAL A C 1
ATOM 666 O O . VAL A 1 89 ? -5.965 -0.834 2.921 1.00 93.69 89 VAL A O 1
ATOM 669 N N . VAL A 1 90 ? -4.131 0.327 3.517 1.00 93.19 90 VAL A N 1
ATOM 670 C CA . VAL A 1 90 ? -4.864 1.491 4.034 1.00 93.19 90 VAL A CA 1
ATOM 671 C C . VAL A 1 90 ? -5.543 2.259 2.899 1.00 93.19 90 VAL A C 1
ATOM 673 O O . VAL A 1 90 ? -6.724 2.579 3.020 1.00 93.19 90 VAL A O 1
ATOM 676 N N . ALA A 1 91 ? -4.854 2.499 1.781 1.00 92.44 91 ALA A N 1
ATOM 677 C CA . ALA A 1 91 ? -5.416 3.182 0.617 1.00 92.44 91 ALA A CA 1
ATOM 678 C C . ALA A 1 91 ? -6.623 2.428 0.039 1.00 92.44 91 ALA A C 1
ATOM 680 O O . ALA A 1 91 ? -7.664 3.030 -0.215 1.00 92.44 91 ALA A O 1
ATOM 681 N N . THR A 1 92 ? -6.524 1.102 -0.085 1.00 93.56 92 THR A N 1
ATOM 682 C CA . THR A 1 92 ? -7.628 0.254 -0.560 1.00 93.56 92 THR A CA 1
ATOM 683 C C . THR A 1 92 ? -8.818 0.289 0.400 1.00 93.56 92 THR A C 1
ATOM 685 O O . THR A 1 92 ? -9.968 0.353 -0.033 1.00 93.56 92 THR A O 1
ATOM 688 N N . ALA A 1 93 ? -8.561 0.264 1.712 1.00 93.44 93 ALA A N 1
ATOM 689 C CA . ALA A 1 93 ? -9.617 0.354 2.716 1.00 93.44 93 ALA A CA 1
ATOM 690 C C . ALA A 1 93 ? -10.328 1.717 2.689 1.00 93.44 93 ALA A C 1
ATOM 692 O O . ALA A 1 93 ? -11.550 1.761 2.819 1.00 93.44 93 ALA A O 1
ATOM 693 N N . LEU A 1 94 ? -9.582 2.809 2.491 1.00 93.81 94 LEU A N 1
ATOM 694 C CA . LEU A 1 94 ? -10.144 4.153 2.338 1.00 93.81 94 LEU A CA 1
ATOM 695 C C . LEU A 1 94 ? -10.971 4.279 1.058 1.00 93.81 94 LEU A C 1
ATOM 697 O O . LEU A 1 94 ? -12.080 4.800 1.117 1.00 93.81 94 LEU A O 1
ATOM 701 N N . GLN A 1 95 ? -10.481 3.758 -0.070 1.00 93.94 95 GLN A N 1
ATOM 702 C CA . GLN A 1 95 ? -11.238 3.747 -1.323 1.00 93.94 95 GLN A CA 1
ATOM 703 C C . GLN A 1 95 ? -12.558 2.985 -1.157 1.00 93.94 95 GLN A C 1
ATOM 705 O O . GLN A 1 95 ? -13.618 3.527 -1.438 1.00 93.94 95 GLN A O 1
ATOM 710 N N . GLY A 1 96 ? -12.515 1.778 -0.583 1.00 96.56 96 GLY A N 1
ATOM 711 C CA . GLY A 1 96 ? -13.724 0.992 -0.335 1.00 96.56 96 GLY A CA 1
ATOM 712 C C . GLY A 1 96 ? -14.678 1.605 0.697 1.00 96.56 96 GLY A C 1
ATOM 713 O O . GLY A 1 96 ? -15.852 1.246 0.711 1.00 96.56 96 GLY A O 1
ATOM 714 N N . TYR A 1 97 ? -14.203 2.502 1.567 1.00 95.88 97 TYR A N 1
ATOM 715 C CA . TYR A 1 97 ? -15.067 3.302 2.438 1.00 95.88 97 TYR A CA 1
ATOM 716 C C . TYR A 1 97 ? -15.773 4.409 1.649 1.00 95.88 97 TYR A C 1
ATOM 718 O O . TYR A 1 97 ? -16.974 4.584 1.816 1.00 95.88 97 TYR A O 1
ATOM 726 N N . LEU A 1 98 ? -15.049 5.108 0.768 1.00 96.19 98 LEU A N 1
ATOM 727 C CA . LEU A 1 98 ? -15.613 6.147 -0.099 1.00 96.19 98 LEU A CA 1
ATOM 728 C C . LEU A 1 98 ? -16.617 5.585 -1.107 1.00 96.19 98 LEU A C 1
ATOM 730 O O . LEU A 1 98 ? -17.643 6.205 -1.329 1.00 96.19 98 LEU A O 1
ATOM 734 N N . ASP A 1 99 ? -16.357 4.405 -1.669 1.00 95.00 99 ASP A N 1
ATOM 735 C CA . ASP A 1 99 ? -17.261 3.772 -2.640 1.00 95.00 99 ASP A CA 1
ATOM 736 C C . ASP A 1 99 ? -18.590 3.308 -2.007 1.00 95.00 99 ASP A C 1
ATOM 738 O O . ASP A 1 99 ? -19.552 3.014 -2.715 1.00 95.00 99 ASP A O 1
ATOM 742 N N . ARG A 1 100 ? -18.633 3.175 -0.674 1.00 92.25 100 ARG A N 1
ATOM 743 C CA . ARG A 1 100 ? -19.822 2.770 0.097 1.00 92.25 100 ARG A CA 1
ATOM 744 C C . ARG A 1 100 ? -20.572 3.945 0.719 1.00 92.25 100 ARG A C 1
ATOM 746 O O . ARG A 1 100 ? -21.663 3.720 1.244 1.00 92.25 100 ARG A O 1
ATOM 753 N N . ALA A 1 101 ? -19.948 5.118 0.759 1.00 72.56 101 ALA A N 1
ATOM 754 C CA . ALA A 1 101 ? -20.521 6.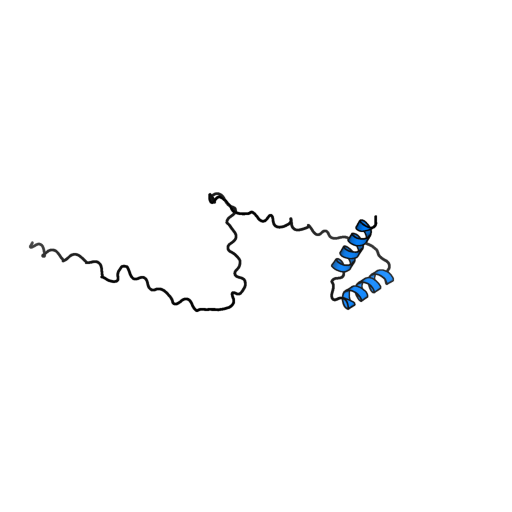342 1.302 1.00 72.56 101 ALA A CA 1
ATOM 755 C C . ALA A 1 101 ? -21.397 7.024 0.246 1.00 72.56 101 ALA A C 1
ATOM 757 O O . ALA A 1 101 ? -22.430 7.596 0.655 1.00 72.56 101 ALA A O 1
#

Foldseek 3Di:
DDDDPDDDDDDDDPCNVPDDDDDDDPDDPDDPDPPPPPPPDPDDPDPDDPPPVDPPPPDDDDDDDDDDPVVVVVLVVVCVVVVHDSVVSVVVVVVVVVVVD

Secondary structure (DSSP, 8-state):
-PPPPPPPPPPPPTTTT--------S--------------STT---S------PPP-PPP--------HHHHHHHHHHHHHHT--HHHHHHHHHHHHHTT-

Sequence (101 aa):
MINPPPRPALRKAPDSDVHPVAPVPASVVPAPRPELRPVVGIGGRTSDTLVVRTPKKTKRTTLEVKVPKALAKSAKRRAKSRGDSLDDVVATALQGYLDRA